Protein AF-A0A920PAG6-F1 (afdb_monomer_lite)

Secondary structure (DSSP, 8-state):
--HHHHHHHHHTTS-HHHHHHHHHHHHTSHHHHHHHHHHHHHHHTSHHHHH-HHHHHHHHHHHHHHHHHHT-HHHHHHHHHHHHHHHHTTT-HHHHHHHHHHHHHHHHHHTT-

Sequence (113 aa):
MRASDLYEEMKEQASIQEVQDKLMFIFSQPKYLENRKQALREGLKKPEAEKDPKLKLMLLKDLGNVFFMSSDWDEAVEVAKETIALHEKSEDKVALGGAYGNLGKYFNGEARI

Structure (mmCIF, N/CA/C/O backbone):
data_AF-A0A920PAG6-F1
#
_entry.id   AF-A0A920PAG6-F1
#
loop_
_atom_site.group_PDB
_atom_site.id
_atom_site.type_symbol
_atom_site.label_atom_id
_atom_site.label_alt_id
_atom_site.label_comp_id
_atom_site.label_asym_id
_atom_site.label_entity_id
_atom_site.label_seq_id
_atom_site.pdbx_PDB_ins_code
_atom_site.Cartn_x
_atom_site.Cartn_y
_atom_site.Cartn_z
_atom_site.occupancy
_atom_site.B_iso_or_equiv
_atom_site.auth_seq_id
_atom_site.auth_comp_id
_atom_site.auth_asym_id
_atom_site.auth_atom_id
_atom_site.pdbx_PDB_model_num
ATOM 1 N N . MET A 1 1 ? 22.868 -7.901 -3.629 1.00 50.62 1 MET A N 1
ATOM 2 C CA . MET A 1 1 ? 22.868 -6.440 -3.812 1.00 50.62 1 MET A CA 1
ATOM 3 C C . MET A 1 1 ? 21.472 -5.941 -3.483 1.00 50.62 1 MET A C 1
ATOM 5 O O . MET A 1 1 ? 20.521 -6.410 -4.102 1.00 50.62 1 MET A O 1
ATOM 9 N N . ARG A 1 2 ? 21.308 -5.138 -2.427 1.00 71.38 2 ARG A N 1
ATOM 10 C CA . ARG A 1 2 ? 20.008 -4.545 -2.073 1.00 71.38 2 ARG A CA 1
ATOM 11 C C . ARG A 1 2 ? 19.750 -3.339 -2.980 1.00 71.38 2 ARG A C 1
ATOM 13 O O . ARG A 1 2 ? 20.696 -2.737 -3.474 1.00 71.38 2 ARG A O 1
ATOM 20 N N . ALA A 1 3 ? 18.486 -2.960 -3.178 1.00 57.75 3 ALA A N 1
ATOM 21 C CA . ALA A 1 3 ? 18.144 -1.762 -3.958 1.00 57.75 3 ALA A CA 1
ATOM 22 C C . ALA A 1 3 ? 18.793 -0.481 -3.386 1.00 57.75 3 ALA A C 1
ATOM 24 O O . ALA A 1 3 ? 19.094 0.436 -4.140 1.00 57.75 3 ALA A O 1
ATOM 25 N N . SER A 1 4 ? 19.062 -0.454 -2.074 1.00 62.09 4 SER A N 1
ATOM 26 C CA . SER A 1 4 ? 19.839 0.597 -1.402 1.00 62.09 4 SER A CA 1
ATOM 27 C C . SER A 1 4 ? 21.295 0.654 -1.859 1.00 62.09 4 SER A C 1
ATOM 29 O O . SER A 1 4 ? 21.837 1.735 -2.032 1.00 62.09 4 SER A O 1
ATOM 31 N N . ASP A 1 5 ? 21.916 -0.504 -2.074 1.00 72.88 5 ASP A N 1
ATOM 32 C CA . ASP A 1 5 ? 23.333 -0.596 -2.432 1.00 72.88 5 ASP A CA 1
ATOM 33 C C . ASP A 1 5 ? 23.526 -0.166 -3.894 1.00 72.88 5 ASP A C 1
ATOM 35 O O . ASP A 1 5 ? 24.459 0.559 -4.219 1.00 72.88 5 ASP A O 1
ATOM 39 N N . LEU A 1 6 ? 22.571 -0.537 -4.756 1.00 65.19 6 LEU A N 1
ATOM 40 C CA . LEU A 1 6 ? 22.529 -0.103 -6.151 1.00 65.19 6 LEU A CA 1
ATOM 41 C C . LEU A 1 6 ? 22.284 1.414 -6.272 1.00 65.19 6 LEU A C 1
ATOM 43 O O . LEU A 1 6 ? 22.845 2.063 -7.147 1.00 65.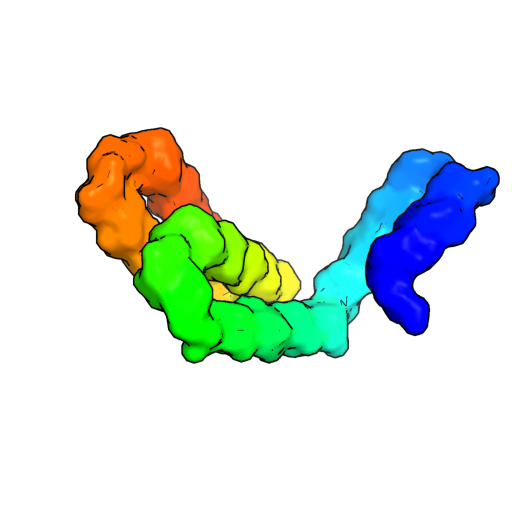19 6 LEU A O 1
ATOM 47 N N . TYR A 1 7 ? 21.461 1.989 -5.389 1.00 65.25 7 TYR A N 1
ATOM 48 C CA . TYR A 1 7 ? 21.214 3.432 -5.350 1.00 65.25 7 TYR A CA 1
ATOM 49 C C . TYR A 1 7 ? 22.488 4.232 -5.035 1.00 65.25 7 TYR A C 1
ATOM 51 O O . TYR A 1 7 ? 22.748 5.230 -5.704 1.00 65.25 7 TYR A O 1
ATOM 59 N N . GLU A 1 8 ? 23.293 3.783 -4.066 1.00 65.69 8 GLU A N 1
ATOM 60 C CA . GLU A 1 8 ? 24.555 4.449 -3.712 1.00 65.69 8 GLU A CA 1
ATOM 61 C C . GLU A 1 8 ? 25.609 4.314 -4.824 1.00 65.69 8 GLU A C 1
ATOM 63 O O . GLU A 1 8 ? 26.198 5.320 -5.217 1.00 65.69 8 GLU A O 1
ATOM 68 N N . GLU A 1 9 ? 25.781 3.125 -5.420 1.00 65.38 9 GLU A N 1
ATOM 69 C CA . GLU A 1 9 ? 26.715 2.930 -6.550 1.00 65.38 9 GLU A CA 1
ATOM 70 C C . GLU A 1 9 ? 26.344 3.774 -7.778 1.00 65.38 9 GLU A C 1
ATOM 72 O O . GLU A 1 9 ? 27.211 4.284 -8.488 1.00 65.38 9 GLU A O 1
ATOM 77 N N . MET A 1 10 ? 25.051 3.948 -8.047 1.00 62.75 10 MET A N 1
ATOM 78 C CA . MET A 1 10 ? 24.602 4.697 -9.216 1.00 62.75 10 MET A CA 1
ATOM 79 C C . MET A 1 10 ? 24.663 6.217 -9.034 1.00 62.75 10 MET A C 1
ATOM 81 O O . MET A 1 10 ? 24.806 6.942 -10.020 1.00 62.75 10 MET A O 1
ATOM 85 N N . LYS A 1 11 ? 24.574 6.712 -7.796 1.00 59.00 11 LYS A N 1
ATOM 86 C CA . LYS A 1 11 ? 24.610 8.146 -7.482 1.00 59.00 11 LYS A CA 1
ATOM 87 C C . LYS A 1 11 ? 25.970 8.787 -7.779 1.00 59.00 11 LYS A C 1
ATOM 89 O O . LYS A 1 11 ? 26.021 9.983 -8.052 1.00 59.00 11 LYS A O 1
ATOM 94 N N . GLU A 1 12 ? 27.054 8.012 -7.744 1.00 61.88 12 GLU A N 1
ATOM 95 C CA . GLU A 1 12 ? 28.409 8.521 -7.992 1.00 61.88 12 GLU A CA 1
ATOM 96 C C . GLU A 1 12 ? 28.765 8.670 -9.484 1.00 61.88 12 GLU A C 1
ATOM 98 O O . GLU A 1 12 ? 29.693 9.411 -9.802 1.00 61.88 12 GLU A O 1
ATOM 103 N N . GLN A 1 13 ? 28.037 8.026 -10.411 1.00 59.44 13 GLN A N 1
ATOM 104 C CA . GLN A 1 13 ? 28.361 8.062 -11.852 1.00 59.44 13 GLN A CA 1
ATOM 105 C C . GLN A 1 13 ? 27.226 8.528 -12.779 1.00 59.44 13 GLN A C 1
ATOM 107 O O . GLN A 1 13 ? 27.514 8.958 -13.895 1.00 59.44 13 GLN A O 1
ATOM 112 N N . ALA A 1 14 ? 25.961 8.466 -12.355 1.00 60.97 14 ALA A N 1
ATOM 113 C CA . ALA A 1 14 ? 24.806 8.726 -13.217 1.00 60.97 14 ALA A CA 1
ATOM 114 C C . ALA A 1 14 ? 24.068 10.028 -12.862 1.00 60.97 14 ALA A C 1
ATOM 116 O O . ALA A 1 14 ? 24.001 10.447 -11.705 1.00 60.97 14 ALA A O 1
ATOM 117 N N . SER A 1 15 ? 23.450 10.659 -13.865 1.00 77.12 15 SER A N 1
ATOM 118 C CA . SER A 1 15 ? 22.516 11.768 -13.622 1.00 77.12 15 SER A CA 1
ATOM 119 C C . SER A 1 15 ? 21.289 11.281 -12.834 1.00 77.12 15 SER A C 1
ATOM 121 O O . SER A 1 15 ? 20.884 10.128 -12.963 1.00 77.12 15 SER A O 1
ATOM 123 N N . ILE A 1 16 ? 20.649 12.156 -12.048 1.00 78.12 16 ILE A N 1
ATOM 124 C CA . ILE A 1 16 ? 19.453 11.811 -11.248 1.00 78.12 16 ILE A CA 1
ATOM 125 C C . ILE A 1 16 ? 18.370 11.126 -12.099 1.00 78.12 16 ILE A C 1
ATOM 127 O O . ILE A 1 16 ? 17.743 10.177 -11.632 1.00 78.12 16 ILE A O 1
ATOM 131 N N . GLN A 1 17 ? 18.182 11.568 -13.346 1.00 80.00 17 GLN A N 1
ATOM 132 C CA . GLN A 1 17 ? 17.206 10.979 -14.264 1.00 80.00 17 GLN A CA 1
ATOM 133 C C . GLN A 1 17 ? 17.553 9.530 -14.613 1.00 80.00 17 GLN A C 1
ATOM 135 O O . GLN A 1 17 ? 16.704 8.652 -14.536 1.00 80.00 17 GLN A O 1
ATOM 140 N N . GLU A 1 18 ? 18.817 9.257 -14.930 1.00 82.31 18 GLU A N 1
ATOM 141 C CA . GLU A 1 18 ? 19.263 7.901 -15.247 1.00 82.31 18 GLU A CA 1
ATOM 142 C C . GLU A 1 18 ? 19.099 6.965 -14.040 1.00 82.31 18 GLU A C 1
ATOM 144 O O . GLU A 1 18 ? 18.728 5.798 -14.194 1.00 82.31 18 GLU A O 1
ATOM 149 N N . VAL A 1 19 ? 19.314 7.477 -12.824 1.00 82.31 19 VAL A N 1
ATOM 150 C CA . VAL A 1 19 ? 19.039 6.713 -11.603 1.00 82.31 19 VAL A CA 1
ATOM 151 C C . VAL A 1 19 ? 17.556 6.386 -11.479 1.00 82.31 19 VAL A C 1
ATOM 153 O O . VAL A 1 19 ? 17.196 5.237 -11.218 1.00 82.31 19 VAL A O 1
ATOM 156 N N . GLN A 1 20 ? 16.692 7.371 -11.710 1.00 77.62 20 GLN A N 1
ATOM 157 C CA . GLN A 1 20 ? 15.244 7.185 -11.667 1.00 77.62 20 GLN A CA 1
ATOM 158 C C . GLN A 1 20 ? 14.764 6.167 -12.705 1.00 77.62 20 GLN A C 1
ATOM 160 O O . GLN A 1 20 ? 13.975 5.286 -12.364 1.00 77.62 20 GLN A O 1
ATOM 165 N N . ASP A 1 21 ? 15.282 6.225 -13.930 1.00 86.38 21 ASP A N 1
ATOM 166 C CA . ASP A 1 21 ? 14.878 5.332 -15.015 1.00 86.38 21 ASP A CA 1
ATOM 167 C C . ASP A 1 21 ? 15.243 3.875 -14.714 1.00 86.38 21 ASP A C 1
ATOM 169 O O . ASP A 1 21 ? 14.403 2.980 -14.854 1.00 86.38 21 ASP A O 1
ATOM 173 N N . LYS A 1 22 ? 16.464 3.607 -14.227 1.00 87.69 22 LYS A N 1
ATOM 174 C CA . LYS A 1 22 ? 16.842 2.229 -13.865 1.00 87.69 22 LYS A CA 1
ATOM 175 C C . LYS A 1 22 ? 16.069 1.736 -12.644 1.00 87.69 22 LYS A C 1
ATOM 177 O O . LYS A 1 22 ? 15.701 0.563 -12.608 1.00 87.69 22 LYS A O 1
ATOM 182 N N . LEU A 1 23 ? 15.778 2.598 -11.665 1.00 85.25 23 LEU A N 1
ATOM 183 C CA . LEU A 1 23 ? 14.928 2.225 -10.529 1.00 85.25 23 LEU A CA 1
ATOM 184 C C . LEU A 1 23 ? 13.515 1.858 -10.991 1.00 85.25 23 LEU A C 1
ATOM 186 O O . LEU A 1 23 ? 13.006 0.809 -10.602 1.00 85.25 23 LEU A O 1
ATOM 190 N N . MET A 1 24 ? 12.911 2.662 -11.868 1.00 86.31 24 MET A N 1
ATOM 191 C CA . MET A 1 24 ? 11.603 2.366 -12.457 1.00 86.31 24 MET A CA 1
ATOM 192 C C . MET A 1 24 ? 11.614 1.056 -13.246 1.00 86.31 24 MET A C 1
ATOM 194 O O . MET A 1 24 ? 10.693 0.243 -13.118 1.00 86.31 24 MET A O 1
ATOM 198 N N . PHE A 1 25 ? 12.673 0.803 -14.016 1.00 89.12 25 PHE A N 1
ATOM 199 C CA . PHE A 1 25 ? 12.845 -0.462 -14.721 1.00 89.12 25 PHE A CA 1
ATOM 200 C C . PHE A 1 25 ? 12.914 -1.651 -13.755 1.00 89.12 25 PHE A C 1
ATOM 202 O O . PHE A 1 25 ? 12.236 -2.650 -13.973 1.00 89.12 25 PHE A O 1
ATOM 209 N N . ILE A 1 26 ? 13.682 -1.549 -12.667 1.00 88.50 26 ILE A N 1
ATOM 210 C CA . ILE A 1 26 ? 13.805 -2.618 -11.665 1.00 88.50 26 ILE A CA 1
ATOM 211 C C . ILE A 1 26 ? 12.476 -2.847 -10.944 1.00 88.50 26 ILE A C 1
ATOM 213 O O . ILE A 1 26 ? 12.060 -3.992 -10.776 1.00 88.50 26 ILE A O 1
ATOM 217 N N . PHE A 1 27 ? 11.797 -1.776 -10.533 1.00 85.00 27 PHE A N 1
ATOM 218 C CA . PHE A 1 27 ? 10.551 -1.870 -9.774 1.00 85.00 27 PHE A CA 1
ATOM 219 C C . PHE A 1 27 ? 9.371 -2.365 -10.605 1.00 85.00 27 PHE A C 1
ATOM 221 O O . PHE A 1 27 ? 8.452 -2.948 -10.042 1.00 85.00 27 PHE A O 1
ATOM 228 N N . SER A 1 28 ? 9.405 -2.183 -11.925 1.00 86.25 28 SER A N 1
ATOM 229 C CA . SER A 1 28 ? 8.403 -2.742 -12.840 1.00 86.25 28 SER A CA 1
ATOM 230 C C . SER A 1 28 ? 8.654 -4.208 -13.209 1.00 86.25 28 SER A C 1
ATOM 232 O O . SER A 1 28 ? 7.795 -4.825 -13.836 1.00 86.25 28 SER A O 1
ATOM 234 N N . GLN A 1 29 ? 9.788 -4.806 -12.815 1.00 92.69 29 GLN A N 1
ATOM 235 C CA . GLN A 1 29 ? 10.035 -6.220 -13.101 1.00 92.69 29 GLN A CA 1
ATOM 236 C C . GLN A 1 29 ? 9.043 -7.109 -12.335 1.00 92.69 29 GLN A C 1
ATOM 238 O O . GLN A 1 29 ? 8.956 -6.985 -11.109 1.00 92.69 29 GLN A O 1
ATOM 243 N N . PRO A 1 30 ? 8.394 -8.095 -12.988 1.00 94.31 30 PRO A N 1
ATOM 244 C CA . PRO A 1 30 ? 7.437 -8.983 -12.325 1.00 94.31 30 PRO A CA 1
ATOM 245 C C . PRO A 1 30 ? 8.011 -9.648 -11.071 1.00 94.31 30 PRO A C 1
ATOM 247 O O . PRO A 1 30 ? 7.403 -9.626 -10.008 1.00 94.31 30 PRO A O 1
ATOM 250 N N . LYS A 1 31 ? 9.252 -10.147 -11.143 1.00 94.69 31 LYS A N 1
ATOM 251 C CA . LYS A 1 31 ? 9.923 -10.778 -9.996 1.00 94.69 31 LYS A CA 1
ATOM 252 C C . LYS A 1 31 ? 10.121 -9.820 -8.816 1.00 94.69 31 LYS A C 1
ATOM 254 O O . LYS A 1 31 ? 10.068 -10.252 -7.667 1.00 94.69 31 LYS A O 1
ATOM 259 N N . TYR A 1 32 ? 10.383 -8.540 -9.083 1.00 94.56 32 TYR A N 1
ATOM 260 C CA . TYR A 1 32 ? 10.499 -7.542 -8.022 1.00 94.56 32 TYR A CA 1
ATOM 261 C C . TYR A 1 32 ? 9.140 -7.311 -7.359 1.00 94.56 32 TYR A C 1
ATOM 263 O O . TYR A 1 32 ? 9.054 -7.354 -6.132 1.00 94.56 32 TYR A O 1
ATOM 271 N N . LEU A 1 33 ? 8.091 -7.117 -8.166 1.00 95.31 33 LEU A N 1
ATOM 272 C CA . LEU A 1 33 ? 6.729 -6.900 -7.682 1.00 95.31 33 LEU A CA 1
ATOM 273 C C . LEU A 1 33 ? 6.251 -8.085 -6.835 1.00 95.31 33 LEU A C 1
ATOM 275 O O . LEU A 1 33 ? 5.810 -7.868 -5.711 1.00 95.31 33 LEU A O 1
ATOM 279 N N . GLU A 1 34 ? 6.447 -9.326 -7.290 1.00 96.50 34 GLU A N 1
ATOM 280 C CA . GLU A 1 34 ? 6.090 -10.530 -6.524 1.00 96.50 34 GLU A CA 1
ATOM 281 C C . GLU A 1 34 ? 6.817 -10.615 -5.178 1.00 96.50 34 GLU A C 1
ATOM 283 O O . GLU A 1 34 ? 6.190 -10.773 -4.126 1.00 96.50 34 GLU A O 1
ATOM 288 N N . ASN A 1 35 ? 8.138 -10.420 -5.178 1.00 96.44 35 ASN A N 1
ATOM 289 C CA . ASN A 1 35 ? 8.915 -10.416 -3.940 1.00 96.44 35 ASN A CA 1
ATOM 290 C C . ASN A 1 35 ? 8.456 -9.301 -2.988 1.00 96.44 35 ASN A C 1
ATOM 292 O O . ASN A 1 35 ? 8.410 -9.493 -1.770 1.00 96.44 35 ASN A O 1
ATOM 296 N N . ARG A 1 36 ? 8.100 -8.128 -3.528 1.00 96.94 36 ARG A N 1
ATOM 297 C CA . ARG A 1 36 ? 7.599 -7.005 -2.734 1.00 96.94 36 ARG A CA 1
ATOM 298 C C . ARG A 1 36 ? 6.217 -7.307 -2.151 1.00 96.94 36 ARG A C 1
ATOM 300 O O . ARG A 1 36 ? 6.030 -7.048 -0.963 1.00 96.94 36 ARG A O 1
ATOM 307 N N . LYS A 1 37 ? 5.290 -7.899 -2.920 1.00 97.38 37 LYS A N 1
ATOM 308 C CA . LYS A 1 37 ? 3.980 -8.368 -2.420 1.00 97.38 37 LYS A CA 1
ATOM 309 C C . LYS A 1 37 ? 4.166 -9.326 -1.251 1.00 97.38 37 LYS A C 1
ATOM 311 O O . LYS A 1 37 ? 3.537 -9.148 -0.208 1.00 97.38 37 LYS A O 1
ATOM 316 N N . GLN A 1 38 ? 5.046 -10.317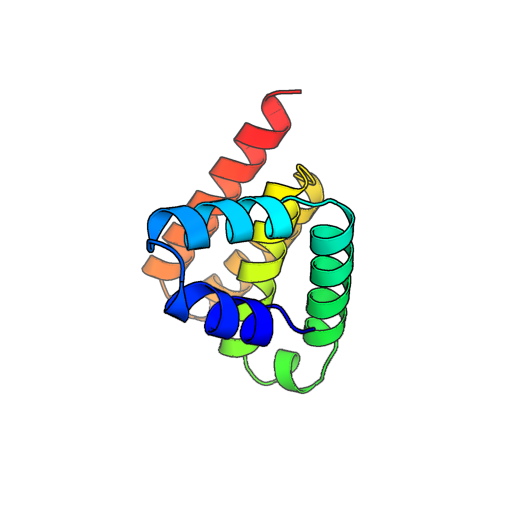 -1.404 1.00 97.81 38 GLN A N 1
ATOM 317 C CA . GLN A 1 38 ? 5.315 -11.298 -0.355 1.00 97.81 38 GLN A CA 1
ATOM 318 C C . GLN A 1 38 ? 5.860 -10.632 0.914 1.00 97.81 38 GLN A C 1
ATOM 320 O O . GLN A 1 38 ? 5.295 -10.827 1.989 1.00 97.81 38 GLN A O 1
ATOM 325 N N . ALA A 1 39 ? 6.894 -9.795 0.793 1.00 97.81 39 ALA A N 1
ATOM 326 C CA . ALA A 1 39 ? 7.501 -9.123 1.941 1.00 97.81 39 ALA A CA 1
ATOM 327 C C . ALA A 1 39 ? 6.504 -8.222 2.694 1.00 97.81 39 ALA A C 1
ATOM 329 O O . ALA A 1 39 ? 6.499 -8.188 3.925 1.00 97.81 39 ALA A O 1
ATOM 330 N N . LEU A 1 40 ? 5.635 -7.510 1.968 1.00 98.12 40 LEU A N 1
ATOM 331 C CA . LEU A 1 40 ? 4.598 -6.664 2.563 1.00 98.12 40 LEU A CA 1
ATOM 332 C C . LEU A 1 40 ? 3.515 -7.495 3.264 1.00 98.12 40 LEU A C 1
ATOM 334 O O . LEU A 1 40 ? 3.146 -7.178 4.394 1.00 98.12 40 LEU A O 1
ATOM 338 N N . ARG A 1 41 ? 3.056 -8.593 2.647 1.00 97.75 41 ARG A N 1
ATOM 339 C CA . ARG A 1 41 ? 2.109 -9.538 3.267 1.00 97.75 41 ARG A CA 1
ATOM 340 C C . ARG A 1 41 ? 2.685 -10.176 4.530 1.00 97.75 41 ARG A C 1
ATOM 342 O O . ARG A 1 41 ? 1.969 -10.329 5.514 1.00 97.75 41 ARG A O 1
ATOM 349 N N . GLU A 1 42 ? 3.962 -10.543 4.524 1.00 97.75 42 GLU A N 1
ATOM 350 C CA . GLU A 1 42 ? 4.651 -11.046 5.716 1.00 97.75 42 GLU A CA 1
ATOM 351 C C . GLU A 1 42 ? 4.751 -9.971 6.798 1.00 97.75 42 GLU A C 1
ATOM 353 O O . GLU A 1 42 ? 4.480 -10.261 7.959 1.00 97.75 42 GLU A O 1
ATOM 358 N N . GLY A 1 43 ? 5.077 -8.729 6.428 1.00 97.62 43 GLY A N 1
ATOM 359 C CA . GLY A 1 43 ? 5.100 -7.587 7.342 1.00 97.62 43 GLY A CA 1
ATOM 360 C C . GLY A 1 43 ? 3.751 -7.327 8.015 1.00 97.62 43 GLY A C 1
ATOM 361 O O . GLY A 1 43 ? 3.710 -7.131 9.225 1.00 97.62 43 GLY A O 1
ATOM 362 N N . LEU A 1 44 ? 2.652 -7.397 7.258 1.00 97.12 44 LEU A N 1
ATOM 363 C CA . LEU A 1 44 ? 1.288 -7.204 7.769 1.00 97.12 44 LEU A CA 1
ATOM 364 C C . LEU A 1 44 ? 0.840 -8.290 8.757 1.00 97.12 44 LEU A C 1
ATOM 366 O O . LEU A 1 44 ? -0.021 -8.024 9.587 1.00 97.12 44 LEU A O 1
ATOM 370 N N . LYS A 1 45 ? 1.422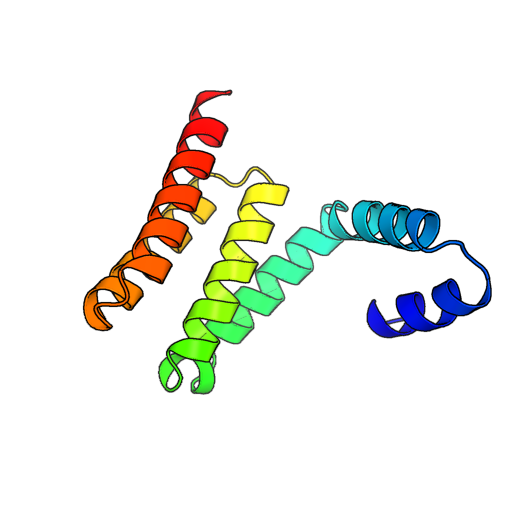 -9.495 8.694 1.00 96.88 45 LYS A N 1
ATOM 371 C CA . LYS A 1 45 ? 1.142 -10.595 9.636 1.00 96.88 45 LYS A CA 1
ATOM 372 C C . LYS A 1 45 ? 1.903 -10.472 10.956 1.00 96.88 45 LYS A C 1
ATOM 374 O O . LYS A 1 45 ? 1.689 -11.280 11.858 1.00 96.88 45 LYS A O 1
ATOM 379 N N . LYS A 1 46 ? 2.849 -9.535 11.060 1.00 97.06 46 LYS A N 1
ATOM 380 C CA . LYS A 1 46 ? 3.660 -9.385 12.266 1.00 97.06 46 LYS A CA 1
ATOM 381 C C . LYS A 1 46 ? 2.870 -8.668 13.370 1.00 97.06 46 LYS A C 1
ATOM 383 O O . LYS A 1 46 ? 2.154 -7.713 13.062 1.00 97.06 46 LYS A O 1
ATOM 388 N N . PRO A 1 47 ? 3.042 -9.043 14.652 1.00 96.25 47 PRO A N 1
ATOM 389 C CA . PRO A 1 47 ? 2.344 -8.400 15.770 1.00 96.25 47 PRO A CA 1
ATOM 390 C C . PRO A 1 47 ? 2.555 -6.882 15.856 1.00 96.25 47 PRO A C 1
ATOM 392 O O . PRO A 1 47 ? 1.707 -6.159 16.372 1.00 96.25 47 PRO A O 1
ATOM 395 N N . GLU A 1 48 ? 3.689 -6.381 15.371 1.00 95.50 48 GLU A N 1
ATOM 396 C CA . GLU A 1 48 ? 4.004 -4.955 15.320 1.00 95.50 48 GLU A CA 1
ATOM 397 C C . GLU A 1 48 ? 3.036 -4.195 14.409 1.00 95.50 48 GLU A C 1
ATOM 399 O O . GLU A 1 48 ? 2.590 -3.109 14.771 1.00 95.50 48 GLU A O 1
ATOM 404 N N . ALA A 1 49 ? 2.660 -4.777 13.266 1.00 94.50 49 ALA A N 1
ATOM 405 C CA . ALA A 1 49 ? 1.696 -4.170 12.354 1.00 94.50 49 ALA A CA 1
ATOM 406 C C . ALA A 1 49 ? 0.284 -4.140 12.959 1.00 94.50 49 ALA A C 1
ATOM 408 O O . ALA A 1 49 ? -0.477 -3.217 12.698 1.00 94.50 49 ALA A O 1
ATOM 409 N N . GLU A 1 50 ? -0.078 -5.106 13.805 1.00 91.50 50 GLU A N 1
ATOM 410 C CA . GLU A 1 50 ? -1.375 -5.085 14.493 1.00 91.50 50 GLU A CA 1
ATOM 411 C C . GLU A 1 50 ? -1.446 -4.009 15.583 1.00 91.50 50 GLU A C 1
ATOM 413 O O . GLU A 1 50 ? -2.499 -3.408 15.799 1.00 91.50 50 GLU A O 1
ATOM 418 N N . LYS A 1 51 ? -0.327 -3.755 16.270 1.00 94.81 51 LYS A N 1
ATOM 419 C CA . LYS A 1 51 ? -0.250 -2.816 17.401 1.00 94.81 51 LYS A CA 1
ATOM 420 C C . LYS A 1 51 ? -0.000 -1.370 16.983 1.00 94.81 51 LYS A C 1
ATOM 422 O O . LYS A 1 51 ? -0.275 -0.468 17.772 1.00 94.81 51 LYS A O 1
ATOM 427 N N . ASP A 1 52 ? 0.519 -1.147 15.778 1.00 94.62 52 ASP A N 1
ATOM 428 C CA . ASP A 1 52 ? 0.812 0.180 15.243 1.00 94.62 52 ASP A CA 1
ATOM 429 C C . ASP A 1 52 ? -0.032 0.465 13.986 1.00 94.62 52 ASP A C 1
ATOM 431 O O . ASP A 1 52 ? 0.340 0.079 12.871 1.00 94.62 52 ASP A O 1
ATOM 435 N N . PRO A 1 53 ? -1.154 1.198 14.133 1.00 90.56 53 PRO A N 1
ATOM 436 C CA . PRO A 1 53 ? -1.993 1.589 13.006 1.00 90.56 53 PRO A CA 1
ATOM 437 C C . PRO A 1 53 ? -1.246 2.373 11.923 1.00 90.56 53 PRO A C 1
ATOM 439 O O . PRO A 1 53 ? -1.584 2.246 10.748 1.00 90.56 53 PRO A O 1
ATOM 442 N N . LYS A 1 54 ? -0.222 3.165 12.275 1.00 91.62 54 LYS A N 1
ATOM 443 C CA . LYS A 1 54 ? 0.551 3.935 11.290 1.00 91.62 54 LYS A CA 1
ATOM 444 C C . LYS A 1 54 ? 1.430 3.014 10.456 1.00 91.62 54 LYS A C 1
ATOM 446 O O . LYS A 1 54 ? 1.456 3.154 9.233 1.00 91.62 54 LYS A O 1
ATOM 451 N N . LEU A 1 55 ? 2.103 2.055 11.095 1.00 95.19 55 LEU A N 1
ATOM 452 C CA . LEU A 1 55 ? 2.864 1.025 10.389 1.00 95.19 55 LEU A CA 1
ATOM 453 C C . LEU A 1 55 ? 1.946 0.196 9.486 1.00 95.19 55 LEU A C 1
ATOM 455 O O . LEU A 1 55 ? 2.274 -0.028 8.321 1.00 95.19 55 LEU A O 1
ATOM 459 N N . LYS A 1 56 ? 0.775 -0.208 9.989 1.00 95.88 56 LYS A N 1
ATOM 460 C CA . LYS A 1 56 ? -0.207 -0.956 9.198 1.00 95.88 56 LYS A CA 1
ATOM 461 C C . LYS A 1 56 ? -0.632 -0.193 7.948 1.00 95.88 56 LYS A C 1
ATOM 463 O O . LYS A 1 56 ? -0.562 -0.733 6.849 1.00 95.88 56 LYS A O 1
ATOM 468 N N . LEU A 1 57 ? -1.015 1.073 8.106 1.00 94.44 57 LEU A N 1
ATOM 469 C CA . LEU A 1 57 ? -1.408 1.947 6.999 1.00 94.44 57 LEU A CA 1
ATOM 470 C C . LEU A 1 57 ? -0.276 2.146 5.984 1.00 94.44 57 LEU A C 1
ATOM 472 O O . LEU A 1 57 ? -0.526 2.141 4.781 1.00 94.44 57 LEU A O 1
ATOM 476 N N . MET A 1 58 ? 0.970 2.275 6.445 1.00 94.69 58 MET A N 1
ATOM 477 C CA . MET A 1 58 ? 2.140 2.364 5.569 1.00 94.69 58 MET A CA 1
ATOM 478 C C . MET A 1 58 ? 2.314 1.096 4.724 1.00 94.69 58 MET A C 1
ATOM 480 O O . MET A 1 58 ? 2.487 1.186 3.509 1.00 94.69 58 MET A O 1
ATOM 484 N N . LEU A 1 59 ? 2.230 -0.081 5.351 1.00 97.81 59 LEU A N 1
ATOM 485 C CA . LEU A 1 59 ? 2.354 -1.366 4.663 1.00 97.81 59 LEU A CA 1
ATOM 486 C C . LEU A 1 59 ? 1.204 -1.604 3.675 1.00 97.81 59 LEU A C 1
ATOM 488 O O . LEU A 1 59 ? 1.450 -2.068 2.563 1.00 97.81 59 LEU A O 1
ATOM 492 N N . LEU A 1 60 ? -0.031 -1.254 4.050 1.00 97.12 60 LEU A N 1
ATOM 493 C CA . LEU A 1 60 ? -1.201 -1.343 3.171 1.00 97.12 60 LEU A CA 1
ATOM 494 C C . LEU A 1 60 ? -1.069 -0.410 1.966 1.00 97.12 60 LEU A C 1
ATOM 496 O O . LEU A 1 60 ? -1.268 -0.842 0.834 1.00 97.12 60 LEU A O 1
ATOM 500 N N . LYS A 1 61 ? -0.658 0.845 2.175 1.00 94.19 61 LYS A N 1
ATOM 501 C CA . LYS A 1 61 ? -0.407 1.794 1.082 1.00 94.19 61 LYS A CA 1
ATOM 502 C C . LYS A 1 61 ? 0.613 1.241 0.083 1.00 94.19 61 LYS A C 1
ATOM 504 O O . LYS A 1 61 ? 0.383 1.289 -1.125 1.00 94.19 61 LYS A O 1
ATOM 509 N N . ASP A 1 62 ? 1.734 0.722 0.575 1.00 95.69 62 ASP A N 1
ATOM 510 C CA . ASP A 1 62 ? 2.768 0.137 -0.277 1.00 95.69 62 ASP A CA 1
ATOM 511 C C . ASP A 1 62 ? 2.255 -1.095 -1.027 1.00 95.69 62 ASP A C 1
ATOM 513 O O . ASP A 1 62 ? 2.567 -1.271 -2.204 1.00 95.69 62 ASP A O 1
ATOM 517 N N . LEU A 1 63 ? 1.438 -1.925 -0.377 1.00 97.94 63 LEU A N 1
ATOM 518 C CA . LEU A 1 63 ? 0.865 -3.116 -0.991 1.00 97.94 63 LEU A CA 1
ATOM 519 C C . LEU A 1 63 ? -0.126 -2.754 -2.105 1.00 97.94 63 LEU A C 1
ATOM 521 O O . LEU A 1 63 ? -0.035 -3.313 -3.195 1.00 97.94 63 LEU A O 1
ATOM 525 N N . GLY A 1 64 ? -0.995 -1.766 -1.877 1.00 96.25 64 GLY A N 1
ATOM 526 C CA . GLY A 1 64 ? -1.919 -1.254 -2.893 1.00 96.25 64 GLY A CA 1
ATOM 527 C C . GLY A 1 64 ? -1.195 -0.687 -4.118 1.00 96.25 64 GLY A C 1
ATOM 528 O O . GLY A 1 64 ? -1.599 -0.940 -5.250 1.00 96.25 64 GLY A O 1
ATOM 529 N N . ASN A 1 65 ? -0.071 0.011 -3.921 1.00 91.88 65 ASN A N 1
ATOM 530 C CA . ASN A 1 65 ? 0.759 0.490 -5.032 1.00 91.88 65 ASN A CA 1
ATOM 531 C C . ASN A 1 65 ? 1.362 -0.658 -5.850 1.00 91.88 65 ASN A C 1
ATOM 533 O O . ASN A 1 65 ? 1.419 -0.581 -7.073 1.00 91.88 65 ASN A O 1
ATOM 537 N N . VAL A 1 66 ? 1.813 -1.724 -5.190 1.00 95.31 66 VAL A N 1
ATOM 538 C CA . VAL A 1 66 ? 2.419 -2.875 -5.871 1.00 95.31 66 VAL A CA 1
ATOM 539 C C . VAL A 1 66 ? 1.370 -3.672 -6.645 1.00 95.31 66 VAL A C 1
ATOM 541 O O . VAL A 1 66 ? 1.649 -4.100 -7.766 1.00 95.31 66 VAL A O 1
ATOM 544 N N . PHE A 1 67 ? 0.160 -3.826 -6.098 1.00 96.00 67 PHE A N 1
ATOM 545 C CA . PHE A 1 67 ? -0.967 -4.403 -6.833 1.00 96.00 67 PHE A CA 1
ATOM 546 C C . PHE A 1 67 ? -1.337 -3.552 -8.048 1.00 96.00 67 PHE A C 1
ATOM 548 O O . PHE A 1 67 ? -1.412 -4.081 -9.153 1.00 96.00 67 PHE A O 1
ATOM 555 N N . PHE A 1 68 ? -1.413 -2.226 -7.890 1.00 91.25 68 PHE A N 1
ATOM 556 C CA . PHE A 1 68 ? -1.624 -1.306 -9.011 1.00 91.25 68 PHE A CA 1
ATOM 557 C C . PHE A 1 68 ? -0.563 -1.472 -10.111 1.00 91.25 68 PHE A C 1
ATOM 559 O O . PHE A 1 68 ? -0.898 -1.589 -11.285 1.00 91.25 68 PHE A O 1
ATOM 566 N N . MET A 1 69 ? 0.723 -1.523 -9.744 1.00 90.75 69 MET A N 1
ATOM 567 C CA . MET A 1 69 ? 1.821 -1.723 -10.702 1.00 90.75 69 MET A CA 1
ATOM 568 C C . MET A 1 69 ? 1.781 -3.093 -11.388 1.00 90.75 69 MET A C 1
ATOM 570 O O . MET A 1 69 ? 2.289 -3.228 -12.498 1.00 90.75 69 MET A O 1
ATOM 574 N N . SER A 1 70 ? 1.188 -4.094 -10.737 1.00 93.81 70 SER A N 1
ATOM 575 C CA . SER A 1 70 ? 1.016 -5.442 -11.288 1.00 93.81 70 SER A CA 1
ATOM 576 C C . SER A 1 70 ? -0.272 -5.601 -12.097 1.00 93.81 70 SER A C 1
ATOM 578 O O . SER A 1 70 ? -0.454 -6.636 -12.722 1.00 93.81 70 SER A O 1
ATOM 580 N N . SER A 1 71 ? -1.135 -4.576 -12.127 1.00 93.50 71 SER A N 1
ATOM 581 C CA . SER A 1 71 ? -2.509 -4.649 -12.652 1.00 93.50 71 SER A CA 1
ATOM 582 C C . SER A 1 71 ? -3.416 -5.651 -11.919 1.00 93.50 71 SER A C 1
ATOM 584 O O . SER A 1 71 ? -4.406 -6.113 -12.476 1.00 93.50 71 SER A O 1
ATOM 586 N N . ASP A 1 72 ? -3.105 -5.949 -10.656 1.00 95.69 72 ASP A N 1
ATOM 587 C CA . ASP A 1 72 ? -3.913 -6.793 -9.766 1.00 95.69 72 ASP A CA 1
ATOM 588 C C . ASP A 1 72 ? -5.002 -5.924 -9.112 1.00 95.69 72 ASP A C 1
ATOM 590 O O . ASP A 1 72 ? -4.896 -5.500 -7.955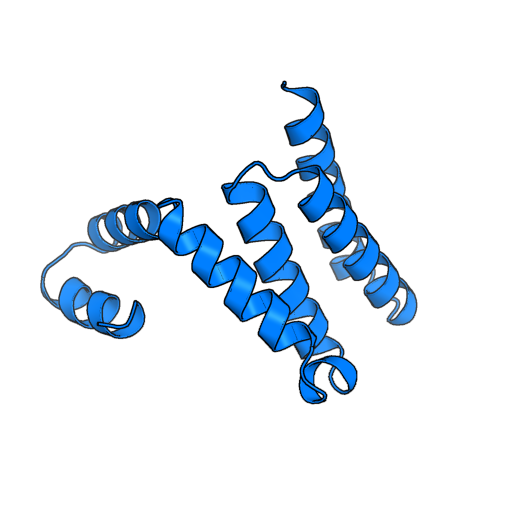 1.00 95.69 72 ASP A O 1
ATOM 594 N N . TRP A 1 73 ? -5.999 -5.518 -9.900 1.00 94.31 73 TRP A N 1
ATOM 595 C CA . TRP A 1 73 ? -6.951 -4.484 -9.484 1.00 94.31 73 TRP A CA 1
ATOM 596 C C . TRP A 1 73 ? -7.852 -4.922 -8.330 1.00 94.31 73 TRP A C 1
ATOM 598 O O . TRP A 1 73 ? -8.076 -4.125 -7.418 1.00 94.31 73 TRP A O 1
ATOM 608 N N . ASP A 1 74 ? -8.299 -6.178 -8.331 1.00 94.94 74 ASP A N 1
ATOM 609 C CA . ASP A 1 74 ? -9.174 -6.730 -7.294 1.00 94.94 74 ASP A CA 1
ATOM 610 C C . ASP A 1 74 ? -8.497 -6.666 -5.920 1.00 94.94 74 ASP A C 1
ATOM 612 O O . ASP A 1 74 ? -9.052 -6.152 -4.946 1.00 94.94 74 ASP A O 1
ATOM 616 N N . GLU A 1 75 ? -7.241 -7.100 -5.837 1.00 96.62 75 GLU A N 1
ATOM 617 C CA . GLU A 1 75 ? -6.467 -7.033 -4.605 1.00 96.62 75 GLU A CA 1
ATOM 618 C C . GLU A 1 75 ? -6.157 -5.591 -4.185 1.00 96.62 75 GLU A C 1
ATOM 620 O O . GLU A 1 75 ? -6.164 -5.282 -2.988 1.00 96.62 75 GLU A O 1
ATOM 625 N N . ALA A 1 76 ? -5.918 -4.685 -5.140 1.00 96.25 76 ALA A N 1
ATOM 626 C CA . ALA A 1 76 ? -5.742 -3.265 -4.840 1.00 96.25 76 ALA A CA 1
ATOM 627 C C . ALA A 1 76 ? -7.016 -2.654 -4.227 1.00 96.25 76 ALA A C 1
ATOM 629 O O . ALA A 1 76 ? -6.930 -1.867 -3.276 1.00 96.25 76 ALA A O 1
ATOM 630 N N . VAL A 1 77 ? -8.193 -3.037 -4.732 1.00 95.50 77 VAL A N 1
ATOM 631 C CA . VAL A 1 77 ? -9.501 -2.620 -4.209 1.00 95.50 77 VAL A CA 1
ATOM 632 C C . VAL A 1 77 ? -9.701 -3.113 -2.775 1.00 95.50 77 VAL A C 1
ATOM 634 O O . VAL A 1 77 ? -10.088 -2.318 -1.914 1.00 95.50 77 VAL A O 1
ATOM 637 N N . GLU A 1 78 ? -9.390 -4.374 -2.476 1.00 95.81 78 GLU A N 1
ATOM 638 C CA . GLU A 1 78 ? -9.516 -4.910 -1.112 1.00 95.81 78 GLU A CA 1
ATOM 639 C C . GLU A 1 78 ? -8.594 -4.191 -0.115 1.00 95.81 78 GLU A C 1
ATOM 641 O O . GLU A 1 78 ? -9.025 -3.798 0.973 1.00 95.81 78 GLU A O 1
ATOM 646 N N . VAL A 1 79 ? -7.350 -3.903 -0.510 1.00 96.69 79 VAL A N 1
ATOM 647 C CA . VAL A 1 79 ? -6.416 -3.116 0.313 1.00 96.69 79 VAL A CA 1
ATOM 648 C C . VAL A 1 79 ? -6.912 -1.682 0.531 1.00 96.69 79 VAL A C 1
ATOM 650 O O . VAL A 1 79 ? -6.777 -1.132 1.632 1.00 96.69 79 VAL A O 1
ATOM 653 N N . ALA A 1 80 ? -7.506 -1.059 -0.490 1.00 95.25 80 ALA A N 1
ATOM 654 C CA . ALA A 1 80 ? -8.086 0.274 -0.364 1.00 95.25 80 ALA A CA 1
ATOM 655 C C . ALA A 1 80 ? -9.269 0.289 0.615 1.00 95.25 80 ALA A C 1
ATOM 657 O O . ALA A 1 80 ? -9.337 1.183 1.459 1.00 95.25 80 ALA A O 1
ATOM 658 N N . LYS A 1 81 ? -10.154 -0.717 0.568 1.00 95.25 81 LYS A N 1
ATOM 659 C CA . LYS A 1 81 ? -11.268 -0.868 1.522 1.00 95.25 81 LYS A CA 1
ATOM 660 C C . LYS A 1 81 ? -10.768 -1.025 2.958 1.00 95.25 81 LYS A C 1
ATOM 662 O O . LYS A 1 81 ? -11.277 -0.353 3.853 1.00 95.25 81 LYS A O 1
ATOM 667 N N . GLU A 1 82 ? -9.742 -1.849 3.183 1.00 94.62 82 GLU A N 1
ATOM 668 C CA . GLU A 1 82 ? -9.139 -1.994 4.515 1.00 94.62 82 GLU A CA 1
ATOM 669 C C . GLU A 1 82 ? -8.549 -0.663 5.013 1.00 94.62 82 GLU A C 1
ATOM 671 O O . GLU A 1 82 ? -8.759 -0.272 6.163 1.00 94.62 82 GLU A O 1
ATOM 676 N N . THR A 1 83 ? -7.858 0.069 4.136 1.00 94.56 83 THR A N 1
ATOM 677 C CA . THR A 1 83 ? -7.266 1.377 4.455 1.00 94.56 83 THR A CA 1
ATOM 678 C C . THR A 1 83 ? -8.335 2.418 4.807 1.00 94.56 83 THR A C 1
ATOM 680 O O . THR A 1 83 ? -8.167 3.172 5.767 1.00 94.56 83 THR A O 1
ATOM 683 N N . ILE A 1 84 ? -9.459 2.433 4.083 1.00 94.69 84 ILE A N 1
ATOM 684 C CA . ILE A 1 84 ? -10.611 3.297 4.381 1.00 94.69 84 ILE A CA 1
ATOM 685 C C . ILE A 1 84 ? -11.165 2.975 5.773 1.00 94.69 84 ILE A C 1
ATOM 687 O O . ILE A 1 84 ? -11.258 3.875 6.603 1.00 94.69 84 ILE A O 1
ATOM 691 N N . ALA A 1 85 ? -11.428 1.699 6.073 1.00 92.75 85 ALA A N 1
ATOM 692 C CA . ALA A 1 85 ? -11.973 1.279 7.367 1.00 92.75 85 ALA A CA 1
ATOM 693 C C . ALA A 1 85 ? -11.059 1.631 8.559 1.00 92.75 85 ALA A C 1
ATOM 695 O O . ALA A 1 85 ? -11.530 1.831 9.681 1.00 92.75 85 ALA A O 1
ATOM 696 N N . LEU A 1 86 ? -9.741 1.702 8.343 1.00 90.94 86 LEU A N 1
ATOM 697 C CA . LEU A 1 86 ? -8.791 2.172 9.352 1.00 90.94 86 LEU A CA 1
ATOM 698 C C . LEU A 1 86 ? -8.854 3.693 9.542 1.00 90.94 86 LEU A C 1
ATOM 700 O O . LEU A 1 86 ? -8.845 4.155 10.682 1.00 90.94 86 LEU A O 1
ATOM 704 N N . HIS A 1 87 ? -8.945 4.466 8.459 1.00 91.25 87 HIS A N 1
ATOM 705 C CA . HIS A 1 87 ? -9.029 5.926 8.538 1.00 91.25 87 HIS A CA 1
ATOM 706 C C . HIS A 1 87 ? -10.385 6.443 9.031 1.00 91.25 87 HIS A C 1
ATOM 708 O O . HIS A 1 87 ? -10.438 7.484 9.685 1.00 91.25 87 HIS A O 1
ATOM 714 N N . GLU A 1 88 ? -11.475 5.708 8.799 1.00 90.12 88 GLU A N 1
ATOM 715 C CA . GLU A 1 88 ? -12.793 6.032 9.361 1.00 90.12 88 GLU A CA 1
ATOM 716 C C . GLU A 1 88 ? -12.765 6.027 10.892 1.00 90.12 88 GLU A C 1
ATOM 718 O O . GLU A 1 88 ? -13.382 6.879 11.526 1.00 90.12 88 GLU A O 1
ATOM 723 N N . LYS A 1 89 ? -11.972 5.133 11.496 1.00 86.31 89 LYS A N 1
ATOM 724 C CA . LYS A 1 89 ? -11.780 5.077 12.953 1.00 86.31 89 LYS A CA 1
ATOM 725 C C . LYS A 1 89 ? -10.932 6.225 13.498 1.00 86.31 89 LYS A C 1
ATOM 727 O O . LYS A 1 89 ? -10.987 6.484 14.695 1.00 86.31 89 LYS A O 1
ATOM 732 N N . SER A 1 90 ? -10.115 6.865 12.659 1.00 81.75 90 SER A N 1
ATOM 733 C CA . SER A 1 90 ? -9.206 7.9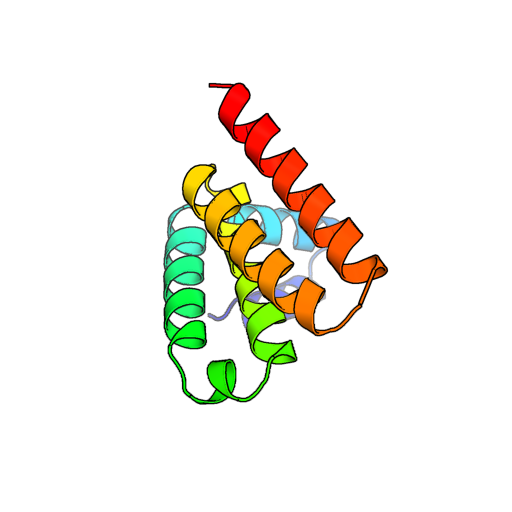39 13.074 1.00 81.75 90 SER A CA 1
ATOM 734 C C . SER A 1 90 ? -9.736 9.346 12.783 1.00 81.75 90 SER A C 1
ATOM 736 O O . SER A 1 90 ? -9.037 10.307 13.087 1.00 81.75 90 SER A O 1
ATOM 738 N N . GLU A 1 91 ? -10.914 9.472 12.158 1.00 82.94 91 GLU A N 1
ATOM 739 C CA . GLU A 1 91 ? -11.527 10.736 11.705 1.00 82.94 91 GLU A CA 1
ATOM 740 C C . GLU A 1 91 ? -10.612 11.620 10.823 1.00 82.94 91 GLU A C 1
ATOM 742 O O . GLU A 1 91 ? -10.854 12.817 10.637 1.00 82.94 91 GLU A O 1
ATOM 747 N N . ASP A 1 92 ? -9.571 11.034 10.219 1.00 87.81 92 ASP A N 1
ATOM 748 C CA . ASP A 1 92 ? -8.624 11.752 9.363 1.00 87.81 92 ASP A CA 1
ATOM 749 C C . ASP A 1 92 ? -9.209 11.898 7.955 1.00 87.81 92 ASP A C 1
ATOM 751 O O . ASP A 1 92 ? -9.038 11.054 7.071 1.00 87.81 92 ASP A O 1
ATOM 755 N N . LYS A 1 93 ? -9.933 13.000 7.751 1.00 90.06 93 LYS A N 1
ATOM 756 C CA . LYS A 1 93 ? -10.621 13.297 6.488 1.00 90.06 93 LYS A CA 1
ATOM 757 C C . LYS A 1 93 ? -9.667 13.443 5.302 1.00 90.06 93 LYS A C 1
ATOM 759 O O . LYS A 1 93 ? -10.062 13.140 4.177 1.00 90.06 93 LYS A O 1
ATOM 764 N N . VAL A 1 94 ? -8.435 13.904 5.530 1.00 92.31 94 VAL A N 1
ATOM 765 C CA . VAL A 1 94 ? -7.441 14.056 4.456 1.00 92.31 94 VAL A CA 1
ATOM 766 C C . VAL A 1 94 ? -6.980 12.680 4.000 1.00 92.31 94 VAL A C 1
ATOM 768 O O . VAL A 1 94 ? -6.966 12.395 2.800 1.00 92.31 94 VAL A O 1
ATOM 771 N N . ALA A 1 95 ? -6.666 11.807 4.953 1.00 89.06 95 ALA A N 1
ATOM 772 C CA . ALA A 1 95 ? -6.252 10.451 4.648 1.00 89.06 95 ALA A CA 1
ATOM 773 C C . ALA A 1 95 ? -7.382 9.626 4.008 1.00 89.06 95 ALA A C 1
ATOM 775 O O . ALA A 1 95 ? -7.139 8.918 3.029 1.00 89.06 95 ALA A O 1
ATOM 776 N N . LEU A 1 96 ? -8.630 9.801 4.464 1.00 92.31 96 LEU A N 1
ATOM 777 C CA . LEU A 1 96 ? -9.814 9.230 3.811 1.00 92.31 96 LEU A CA 1
ATOM 778 C C . LEU A 1 96 ? -9.935 9.672 2.353 1.00 92.31 96 LEU A C 1
ATOM 780 O O . LEU A 1 96 ? -10.102 8.829 1.474 1.00 92.31 96 LEU A O 1
ATOM 784 N N . GLY A 1 97 ? -9.808 10.973 2.075 1.00 93.06 97 GLY A N 1
ATOM 785 C CA . GLY A 1 97 ? -9.848 11.492 0.705 1.00 93.06 97 GLY A CA 1
ATOM 786 C C . GLY A 1 97 ? -8.788 10.848 -0.195 1.00 93.06 97 GLY A C 1
ATOM 787 O O . GLY A 1 97 ? -9.086 10.459 -1.325 1.00 93.06 97 GLY A O 1
ATOM 788 N N . GLY A 1 98 ? -7.571 10.657 0.324 1.00 91.75 98 GLY A N 1
ATOM 789 C CA . GLY A 1 98 ? -6.506 9.933 -0.375 1.00 91.75 98 GLY A CA 1
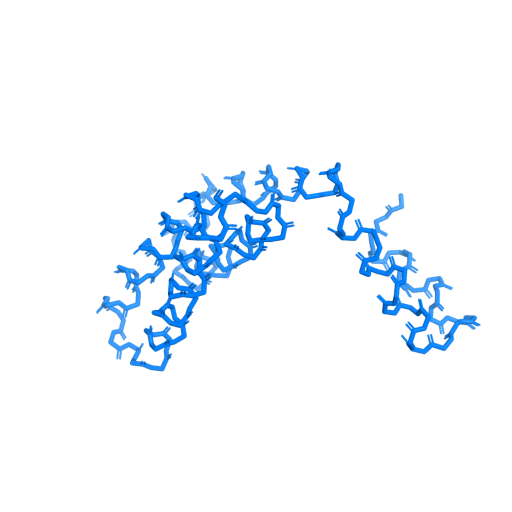ATOM 790 C C . GLY A 1 98 ? -6.855 8.466 -0.650 1.00 91.75 98 GLY A C 1
ATOM 791 O O . GLY A 1 98 ? -6.653 7.985 -1.767 1.00 91.75 98 GLY A O 1
ATOM 792 N N . ALA A 1 99 ? -7.421 7.767 0.335 1.00 91.94 99 ALA A N 1
ATOM 793 C CA . ALA A 1 99 ? -7.816 6.366 0.204 1.00 91.94 99 ALA A CA 1
ATOM 794 C C . ALA A 1 99 ? -8.957 6.172 -0.814 1.00 91.94 99 ALA A C 1
ATOM 796 O O . ALA A 1 99 ? -8.859 5.307 -1.686 1.00 91.94 99 ALA A O 1
ATOM 797 N N . TYR A 1 100 ? -9.981 7.032 -0.791 1.00 94.44 100 TYR A N 1
ATOM 798 C CA . TYR A 1 100 ? -11.044 7.046 -1.804 1.00 94.44 100 TYR A CA 1
ATOM 799 C C . TYR A 1 100 ? -10.514 7.380 -3.204 1.00 94.44 100 TYR A C 1
ATOM 801 O O . TYR A 1 100 ? -10.933 6.773 -4.189 1.00 94.44 100 TYR A O 1
ATOM 809 N N . GLY A 1 101 ? -9.551 8.301 -3.305 1.00 93.88 101 GLY A N 1
ATOM 810 C CA . GLY A 1 101 ? -8.884 8.610 -4.569 1.00 93.88 101 GLY A CA 1
ATOM 811 C C . GLY A 1 101 ? -8.138 7.408 -5.158 1.00 93.88 101 GLY A C 1
ATOM 812 O O . GLY A 1 101 ? -8.187 7.188 -6.368 1.00 93.88 101 GLY A O 1
ATOM 813 N N . ASN A 1 102 ? -7.481 6.604 -4.318 1.00 91.56 102 ASN A N 1
ATOM 814 C CA . ASN A 1 102 ? -6.842 5.359 -4.749 1.00 91.56 102 ASN A CA 1
ATOM 815 C C . ASN A 1 102 ? -7.874 4.315 -5.185 1.00 91.56 102 ASN A C 1
ATOM 817 O O . ASN A 1 102 ? -7.730 3.754 -6.266 1.00 91.56 102 ASN A O 1
ATOM 821 N N . LEU A 1 103 ? -8.951 4.130 -4.417 1.00 93.69 103 LEU A N 1
ATOM 822 C CA . LEU A 1 103 ? -10.041 3.221 -4.777 1.00 93.69 103 LEU A CA 1
ATOM 823 C C . LEU A 1 103 ? -10.629 3.549 -6.162 1.00 93.69 103 LEU A C 1
ATOM 825 O O . LEU A 1 103 ? -10.786 2.662 -6.996 1.00 93.69 103 LEU A O 1
ATOM 829 N N . GLY A 1 104 ? -10.881 4.831 -6.448 1.00 93.19 104 GLY A N 1
ATOM 830 C CA . GLY A 1 104 ? -11.366 5.265 -7.762 1.00 93.19 104 GLY A CA 1
ATOM 831 C C . GLY A 1 104 ? -10.373 4.999 -8.901 1.00 93.19 104 GLY A C 1
ATOM 832 O O . GLY A 1 104 ? -10.780 4.629 -10.002 1.00 93.19 104 GLY A O 1
ATOM 833 N N . LYS A 1 105 ? -9.063 5.139 -8.649 1.00 91.38 105 LYS A N 1
ATOM 834 C CA . LYS A 1 105 ? -8.029 4.760 -9.628 1.00 91.38 105 LYS A CA 1
ATOM 835 C C . LYS A 1 105 ? -8.050 3.262 -9.917 1.00 91.38 105 LYS A C 1
ATOM 837 O O . LYS A 1 105 ? -7.867 2.892 -11.072 1.00 91.38 105 LYS A O 1
ATOM 842 N N . TYR A 1 106 ? -8.264 2.432 -8.898 1.00 92.69 106 TYR A N 1
ATOM 843 C CA . TYR A 1 106 ? -8.252 0.974 -9.024 1.00 92.69 106 TYR A CA 1
ATOM 844 C C . TYR A 1 106 ? -9.463 0.470 -9.813 1.00 92.69 106 TYR A C 1
ATOM 846 O O . TYR A 1 106 ? -9.269 -0.236 -10.797 1.00 92.69 106 TYR A O 1
ATOM 854 N N . PHE A 1 107 ? -10.670 0.967 -9.519 1.00 89.00 107 PHE A N 1
ATOM 855 C CA . PHE A 1 107 ? -11.862 0.657 -10.324 1.00 89.00 107 PHE A CA 1
ATOM 856 C C . PHE A 1 107 ? -11.743 1.105 -11.789 1.00 89.00 107 PHE A C 1
ATOM 858 O O . PHE A 1 107 ? -12.195 0.417 -12.698 1.00 89.00 107 PHE A O 1
ATOM 865 N N . ASN A 1 108 ? -11.120 2.257 -12.055 1.00 87.06 108 ASN A N 1
ATOM 866 C CA . ASN A 1 108 ? -10.880 2.697 -13.435 1.00 87.06 108 ASN A CA 1
ATOM 867 C C . ASN A 1 108 ? -9.810 1.842 -14.146 1.00 87.06 108 ASN A C 1
ATOM 869 O O . ASN A 1 108 ? -9.818 1.739 -15.368 1.00 87.06 108 ASN A O 1
ATOM 873 N N . GLY A 1 109 ? -8.865 1.259 -13.404 1.00 79.31 109 GLY A N 1
ATOM 874 C CA . GLY A 1 109 ? -7.923 0.271 -13.935 1.00 79.31 109 GLY A CA 1
ATOM 875 C C . GLY A 1 109 ? -8.630 -1.023 -14.339 1.00 79.31 109 GLY A C 1
ATOM 876 O O . GLY A 1 109 ? -8.453 -1.483 -15.463 1.00 79.31 109 GLY A O 1
ATOM 877 N N . GLU A 1 110 ? -9.487 -1.536 -13.456 1.00 77.69 110 GLU A N 1
ATOM 878 C CA . GLU A 1 110 ? -10.309 -2.736 -13.660 1.00 77.69 110 GLU A CA 1
ATOM 879 C C . GLU A 1 110 ? -11.244 -2.610 -14.875 1.00 77.69 110 GLU A C 1
ATOM 881 O O . GLU A 1 110 ? -11.336 -3.520 -15.689 1.00 77.69 110 GLU A O 1
ATOM 886 N N . ALA A 1 111 ? -11.884 -1.452 -15.065 1.00 71.75 111 ALA A N 1
ATOM 887 C CA . ALA A 1 111 ? -12.847 -1.230 -16.148 1.00 71.75 111 ALA A CA 1
ATOM 888 C C . ALA A 1 111 ? -12.234 -1.086 -17.561 1.00 71.75 111 ALA A C 1
ATOM 890 O O . ALA A 1 111 ? -12.969 -0.889 -18.529 1.00 71.75 111 ALA A O 1
ATOM 891 N N . ARG A 1 112 ? -10.900 -1.101 -17.699 1.00 70.62 112 ARG A N 1
ATOM 892 C CA . ARG A 1 112 ? -10.186 -0.903 -18.979 1.00 70.62 112 ARG A CA 1
ATOM 893 C C . ARG A 1 112 ? -9.816 -2.203 -19.702 1.00 70.62 112 ARG A C 1
ATOM 895 O O . ARG A 1 112 ? -9.120 -2.130 -20.717 1.00 70.62 112 ARG A O 1
ATOM 902 N N . ILE A 1 113 ? -10.255 -3.349 -19.188 1.00 53.84 113 ILE A N 1
ATOM 903 C CA . ILE A 1 113 ? -9.972 -4.702 -19.689 1.00 53.84 113 ILE A CA 1
ATOM 904 C C . ILE A 1 113 ? -11.259 -5.327 -20.228 1.00 53.84 113 ILE A C 1
ATOM 906 O O . ILE A 1 113 ? -11.167 -6.042 -21.250 1.00 53.84 113 ILE A O 1
#

pLDDT: mean 87.74, std 11.61, range [50.62, 98.12]

Radius of gyration: 16.05 Å; chains: 1; bounding box: 41×25×37 Å

Foldseek 3Di:
DDLVVVLVVQVVPHDPVVSVVVVVVQLLDPVNLVVLLVVLVVQCPDVVLVVDVVSVLVSLVSNLVSCVSVLVLVVNLVSLVVNLVSVVVVVPVVSNVVSVVSNVVSVVSVVPD